Protein AF-A0A952DL58-F1 (afdb_monomer_lite)

Sequence (135 aa):
DSECDVVIDAALPANADTPPAIAALRTRLLAEHLDVSPEDFAARFAEIGSLVDTIEALRGQGDTLHGPGKTMDLLDLEKPGPLDQFIAGNELLDPEDADGFFEPLHKRGLRMRWREGLSRLRGRRRRRRQRKKQR

Foldseek 3Di:
DADDDDDDDCVDPVNVVVPVVVVQVVLVVLCVQLQHDSVVLVVLCVVPVDPVVSLVVSAQVHDPVPHRGGHDDDDDDDDDDPVSCVCVVQVQVPVSDVPCNPPDSVPDDPVVVVVVVVVVVVVVVVVVVVVVVVD

pLDDT: mean 79.52, std 16.31, range [44.62, 98.19]

Radius of gyration: 22.8 Å; chains: 1; bounding box: 52×47×64 Å

Structure (mmCIF, N/CA/C/O backbone):
data_AF-A0A952DL58-F1
#
_entry.id   AF-A0A952DL58-F1
#
loop_
_atom_site.group_PDB
_atom_site.id
_atom_site.type_symbol
_atom_site.label_atom_id
_atom_site.label_alt_id
_atom_site.label_comp_id
_atom_site.label_asym_id
_atom_site.label_entity_id
_atom_site.label_seq_id
_atom_site.pdbx_PDB_ins_code
_atom_site.Cartn_x
_atom_site.Cartn_y
_atom_site.Cartn_z
_atom_site.occupancy
_atom_site.B_iso_or_equiv
_atom_site.auth_seq_id
_atom_site.auth_comp_id
_atom_site.auth_asym_id
_atom_site.auth_atom_id
_atom_site.pdbx_PDB_model_num
ATOM 1 N N . ASP A 1 1 ? 22.899 -13.817 -1.340 1.00 49.09 1 ASP A N 1
ATOM 2 C CA . ASP A 1 1 ? 21.438 -13.728 -1.457 1.00 49.09 1 ASP A CA 1
ATOM 3 C C . ASP A 1 1 ? 21.178 -12.927 -2.719 1.00 49.09 1 ASP A C 1
ATOM 5 O O . ASP A 1 1 ? 21.723 -11.838 -2.808 1.00 49.09 1 ASP A O 1
ATOM 9 N N . SER A 1 2 ? 20.568 -13.514 -3.751 1.00 58.44 2 SER A N 1
ATOM 10 C CA . SER A 1 2 ? 20.315 -12.809 -5.017 1.00 58.44 2 SER A CA 1
ATOM 11 C C . SER A 1 2 ? 18.850 -12.412 -5.029 1.00 58.44 2 SER A C 1
ATOM 13 O O . SER A 1 2 ? 17.991 -13.295 -5.114 1.00 58.44 2 SER A O 1
ATOM 15 N N . GLU A 1 3 ? 18.580 -11.117 -4.921 1.00 70.50 3 GLU A N 1
ATOM 16 C CA . GLU A 1 3 ? 17.230 -10.578 -5.018 1.00 70.50 3 GLU A CA 1
ATOM 17 C C . GLU A 1 3 ? 16.572 -11.055 -6.325 1.00 70.50 3 GLU A C 1
ATOM 19 O O . GLU A 1 3 ? 17.193 -11.103 -7.392 1.00 70.50 3 GLU A O 1
ATOM 24 N N . CYS A 1 4 ? 15.322 -11.506 -6.233 1.00 72.62 4 CYS A N 1
ATOM 25 C CA . CYS A 1 4 ? 14.552 -11.977 -7.375 1.00 72.62 4 CYS A CA 1
ATOM 26 C C . CYS A 1 4 ? 13.198 -11.278 -7.372 1.00 72.62 4 CYS A C 1
ATOM 28 O O . CYS A 1 4 ? 12.323 -11.618 -6.577 1.00 72.62 4 CYS A O 1
ATOM 30 N N . ASP A 1 5 ? 13.013 -10.351 -8.308 1.00 80.69 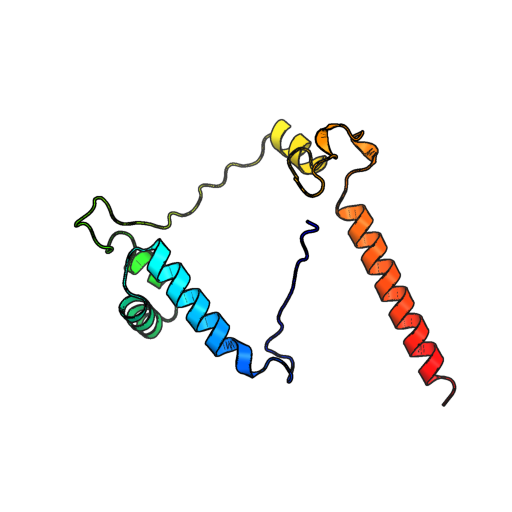5 ASP A N 1
ATOM 31 C CA . ASP A 1 5 ? 11.714 -9.731 -8.545 1.00 80.69 5 ASP A CA 1
ATOM 32 C C . ASP A 1 5 ? 10.705 -10.756 -9.077 1.00 80.69 5 ASP A C 1
ATOM 34 O O . ASP A 1 5 ? 10.966 -11.477 -10.051 1.00 80.69 5 ASP A O 1
ATOM 38 N N . VAL A 1 6 ? 9.515 -10.790 -8.475 1.00 84.50 6 VAL A N 1
ATOM 39 C CA . VAL A 1 6 ? 8.401 -11.651 -8.893 1.00 84.50 6 VAL A CA 1
ATOM 40 C C . VAL A 1 6 ? 7.173 -10.800 -9.194 1.00 84.50 6 VAL A C 1
ATOM 42 O O . VAL A 1 6 ? 6.806 -9.913 -8.430 1.00 84.50 6 VAL A O 1
ATOM 45 N N . VAL A 1 7 ? 6.496 -11.108 -10.303 1.00 89.06 7 VAL A N 1
ATOM 46 C CA . VAL A 1 7 ? 5.211 -10.500 -10.672 1.00 89.06 7 VAL A CA 1
ATOM 47 C C . VAL A 1 7 ? 4.128 -11.570 -10.644 1.00 89.06 7 VAL A C 1
ATOM 49 O O . VAL A 1 7 ? 4.253 -12.604 -11.304 1.00 89.06 7 VAL A O 1
ATOM 52 N N . ILE A 1 8 ? 3.049 -11.300 -9.910 1.00 88.81 8 ILE A N 1
ATOM 53 C CA . ILE A 1 8 ? 1.855 -12.146 -9.854 1.00 88.81 8 ILE A CA 1
ATOM 54 C C . ILE A 1 8 ? 0.756 -11.463 -10.671 1.00 88.81 8 ILE A C 1
ATOM 56 O O . ILE A 1 8 ? 0.251 -10.411 -10.289 1.00 88.81 8 ILE A O 1
ATOM 60 N N . ASP A 1 9 ? 0.398 -12.057 -11.809 1.00 92.44 9 ASP A N 1
ATOM 61 C CA . ASP A 1 9 ? -0.680 -11.564 -12.671 1.00 92.44 9 ASP A CA 1
ATOM 62 C C . ASP A 1 9 ? -1.983 -12.311 -12.364 1.00 92.44 9 ASP A C 1
ATOM 64 O O . ASP A 1 9 ? -2.128 -13.486 -12.716 1.00 92.44 9 ASP A O 1
ATOM 68 N N . ALA A 1 10 ? -2.921 -11.623 -11.710 1.00 92.88 10 ALA A N 1
ATOM 69 C CA . ALA A 1 10 ? -4.228 -12.160 -11.337 1.00 92.88 10 ALA A CA 1
ATOM 70 C C . ALA A 1 10 ? -5.170 -12.384 -12.536 1.00 92.88 10 ALA A C 1
ATOM 72 O O . ALA A 1 10 ? -6.179 -13.072 -12.395 1.00 92.88 10 ALA A O 1
ATOM 73 N N . ALA A 1 11 ? -4.859 -11.844 -13.723 1.00 92.25 11 ALA A N 1
ATOM 74 C CA . ALA A 1 11 ? -5.633 -12.111 -14.935 1.00 92.25 11 ALA A CA 1
ATOM 75 C C . ALA A 1 11 ? -5.354 -13.509 -15.518 1.00 92.25 11 ALA A C 1
ATOM 77 O O . ALA A 1 11 ? -6.086 -13.983 -16.392 1.00 92.25 11 ALA A O 1
ATOM 78 N N . LEU A 1 12 ? -4.296 -14.188 -15.058 1.00 94.62 12 LEU A N 1
ATOM 79 C CA . LEU A 1 12 ? -3.996 -15.556 -15.464 1.00 94.62 12 LEU A CA 1
ATOM 80 C C . LEU A 1 12 ? -4.880 -16.553 -14.696 1.00 94.62 12 LEU A C 1
ATOM 82 O O . LEU A 1 12 ? -4.950 -16.471 -13.472 1.00 94.62 12 LEU A O 1
ATOM 86 N N . PRO A 1 13 ? -5.464 -17.571 -15.363 1.00 94.88 13 PRO A N 1
ATOM 87 C CA . PRO A 1 13 ? -6.345 -18.543 -14.708 1.00 94.88 13 PRO A CA 1
ATOM 88 C C . PRO A 1 13 ? -5.734 -19.256 -13.495 1.00 94.88 13 PRO A C 1
ATOM 90 O O . PRO A 1 13 ? -6.453 -19.600 -12.566 1.00 94.88 13 PRO A O 1
ATOM 93 N N . ALA A 1 14 ? -4.414 -19.465 -13.492 1.00 94.44 14 ALA A N 1
ATOM 94 C CA . ALA A 1 14 ? -3.702 -20.113 -12.389 1.00 94.44 14 ALA A CA 1
ATOM 95 C C . ALA A 1 14 ? -3.592 -19.249 -11.118 1.00 94.44 14 ALA A C 1
ATOM 97 O O . ALA A 1 14 ? -3.242 -19.783 -10.075 1.00 94.44 14 ALA A O 1
ATOM 98 N N . ASN A 1 15 ? -3.876 -17.946 -11.216 1.00 94.69 15 ASN A N 1
ATOM 99 C CA . ASN A 1 15 ? -3.768 -16.966 -10.132 1.00 94.69 15 ASN A CA 1
ATOM 100 C C . ASN A 1 15 ? -5.109 -16.262 -9.856 1.00 94.69 15 ASN A C 1
ATOM 102 O O . ASN A 1 15 ? -5.130 -15.206 -9.220 1.00 94.69 15 ASN A O 1
ATOM 106 N N . ALA A 1 16 ? -6.223 -16.771 -10.387 1.00 93.19 16 ALA A N 1
ATOM 107 C CA . ALA A 1 16 ? -7.515 -16.083 -10.333 1.00 93.19 16 ALA A CA 1
ATOM 108 C C . ALA A 1 16 ? -8.026 -15.863 -8.892 1.00 93.19 16 ALA A C 1
ATOM 110 O O . ALA A 1 16 ? -8.843 -14.980 -8.647 1.00 93.19 16 ALA A O 1
ATOM 111 N N . ASP A 1 17 ? -7.526 -16.645 -7.938 1.00 94.94 17 ASP A N 1
ATOM 112 C CA . ASP A 1 17 ? -7.826 -16.613 -6.506 1.00 94.94 17 ASP A CA 1
ATOM 113 C C . ASP A 1 17 ? -6.872 -15.723 -5.686 1.00 94.94 17 ASP A C 1
ATOM 115 O O . ASP A 1 17 ? -7.045 -15.578 -4.478 1.00 94.94 17 ASP A O 1
ATOM 119 N N . THR A 1 18 ? -5.883 -15.091 -6.321 1.00 96.00 18 THR A N 1
ATOM 120 C CA . THR A 1 18 ? -4.920 -14.204 -5.645 1.00 96.00 18 THR A CA 1
ATOM 121 C C . THR A 1 18 ? -5.468 -12.842 -5.188 1.00 96.00 18 THR A C 1
ATOM 123 O O . THR A 1 18 ? -4.976 -12.349 -4.167 1.00 96.00 18 THR A O 1
ATOM 126 N N . PRO A 1 19 ? -6.474 -12.202 -5.833 1.00 95.19 19 PRO A N 1
ATOM 127 C CA . PRO A 1 19 ? -6.925 -10.869 -5.420 1.00 95.19 19 PRO A CA 1
ATOM 128 C C . PRO A 1 19 ? -7.376 -10.753 -3.951 1.00 95.19 19 PRO A C 1
ATOM 130 O O . PRO A 1 19 ? -6.975 -9.782 -3.307 1.00 95.19 19 PRO A O 1
ATOM 133 N N . PRO A 1 20 ? -8.133 -11.709 -3.368 1.00 95.69 20 PRO A N 1
ATOM 134 C CA . PRO A 1 20 ? -8.457 -11.692 -1.940 1.00 95.69 20 PRO A CA 1
ATOM 135 C C . PRO A 1 20 ? -7.224 -11.679 -1.029 1.00 95.69 20 PRO A C 1
ATOM 137 O O . PRO A 1 20 ? -7.186 -10.922 -0.061 1.00 95.69 20 PRO A O 1
ATOM 140 N N . ALA A 1 21 ? -6.195 -12.466 -1.356 1.00 95.44 21 ALA A N 1
ATOM 141 C CA . ALA A 1 21 ? -4.960 -12.517 -0.575 1.00 95.44 21 ALA A CA 1
ATOM 142 C C . ALA A 1 21 ? -4.177 -11.196 -0.664 1.00 95.44 21 ALA A C 1
ATOM 144 O O . ALA A 1 21 ? -3.711 -10.682 0.354 1.00 95.44 21 ALA A O 1
ATOM 145 N N . ILE A 1 22 ? -4.094 -10.605 -1.862 1.00 94.62 22 ILE A N 1
ATOM 146 C CA . ILE A 1 22 ? -3.469 -9.290 -2.079 1.00 94.62 22 ILE A CA 1
ATOM 147 C C . ILE A 1 22 ? -4.216 -8.206 -1.288 1.00 94.62 22 ILE A C 1
ATOM 149 O O . ILE A 1 22 ? -3.589 -7.377 -0.629 1.00 94.62 22 ILE A O 1
ATOM 153 N N . ALA A 1 23 ? -5.552 -8.225 -1.310 1.00 95.38 23 ALA A N 1
ATOM 154 C CA . ALA A 1 23 ? -6.375 -7.271 -0.575 1.00 95.38 23 ALA A CA 1
ATOM 155 C C . ALA A 1 23 ? -6.195 -7.400 0.945 1.00 95.38 23 ALA A C 1
ATOM 157 O O . ALA A 1 23 ? -6.023 -6.383 1.616 1.00 95.38 23 ALA A O 1
ATOM 158 N N . ALA A 1 24 ? -6.176 -8.626 1.478 1.00 96.81 24 ALA A N 1
ATOM 159 C CA . ALA A 1 24 ? -5.949 -8.883 2.898 1.00 96.81 24 ALA A CA 1
ATOM 160 C C . ALA A 1 24 ? -4.555 -8.418 3.349 1.00 96.81 24 ALA A C 1
ATOM 162 O O . ALA A 1 24 ? -4.425 -7.768 4.388 1.00 96.81 24 ALA A O 1
ATOM 163 N N . LEU A 1 25 ? -3.520 -8.690 2.544 1.00 96.94 25 LEU A N 1
ATOM 164 C CA . LEU A 1 25 ? -2.162 -8.226 2.818 1.00 96.94 25 LEU A CA 1
ATOM 165 C C . LEU A 1 25 ? -2.089 -6.695 2.830 1.00 96.94 25 LEU A C 1
ATOM 167 O O . LEU A 1 25 ? -1.565 -6.124 3.783 1.00 96.94 25 LEU A O 1
ATOM 171 N N . ARG A 1 26 ? -2.654 -6.033 1.811 1.00 96.88 26 ARG A N 1
ATOM 172 C CA . ARG A 1 26 ? -2.725 -4.567 1.736 1.00 96.88 26 ARG A CA 1
ATOM 173 C C . ARG A 1 26 ? -3.409 -3.981 2.972 1.00 96.88 26 ARG A C 1
ATOM 175 O O . ARG A 1 26 ? -2.861 -3.069 3.576 1.00 96.88 26 ARG A O 1
ATOM 182 N N . THR A 1 27 ? -4.582 -4.497 3.343 1.00 98.19 27 THR A N 1
ATOM 183 C CA . THR A 1 27 ? -5.336 -4.021 4.513 1.00 98.19 27 THR A CA 1
ATOM 184 C C . THR A 1 27 ? -4.522 -4.169 5.792 1.00 98.19 27 THR A C 1
ATOM 186 O O . THR A 1 27 ? -4.396 -3.205 6.536 1.00 98.19 27 THR A O 1
ATOM 189 N N . ARG A 1 28 ? -3.916 -5.340 6.027 1.00 98.06 28 ARG A N 1
ATOM 190 C CA . ARG A 1 28 ? -3.111 -5.581 7.231 1.00 98.06 28 ARG A CA 1
ATOM 191 C C . ARG A 1 28 ? -1.909 -4.640 7.313 1.00 98.06 28 ARG A C 1
ATOM 193 O O . ARG A 1 28 ? -1.672 -4.060 8.364 1.00 98.06 28 ARG A O 1
ATOM 200 N N . LEU A 1 29 ? -1.172 -4.483 6.211 1.00 96.94 29 LEU A N 1
ATOM 201 C CA . LEU A 1 29 ? 0.013 -3.627 6.176 1.00 96.94 29 LEU A CA 1
ATOM 202 C C . LEU A 1 29 ? -0.348 -2.154 6.371 1.00 96.94 29 LEU A C 1
ATOM 204 O O . LEU A 1 29 ? 0.304 -1.478 7.157 1.00 96.94 29 LEU A O 1
ATOM 208 N N . LEU A 1 30 ? -1.381 -1.648 5.695 1.00 96.19 30 LEU A N 1
ATOM 209 C CA . LEU A 1 30 ? -1.771 -0.243 5.840 1.00 96.19 30 LEU A CA 1
ATOM 210 C C . LEU A 1 30 ? -2.345 0.056 7.223 1.00 96.19 30 LEU A C 1
ATOM 212 O O . LEU A 1 30 ? -1.994 1.078 7.801 1.00 96.19 30 LEU A O 1
ATOM 216 N N . ALA A 1 31 ? -3.156 -0.847 7.778 1.00 95.12 31 ALA A N 1
ATOM 217 C CA . ALA A 1 31 ? -3.653 -0.720 9.143 1.00 95.12 31 ALA A CA 1
ATOM 218 C C . ALA A 1 31 ? -2.495 -0.643 10.155 1.00 95.12 31 ALA A C 1
ATOM 220 O O . ALA A 1 31 ? -2.467 0.251 10.993 1.00 95.12 31 ALA A O 1
ATOM 221 N N . GLU A 1 32 ? -1.475 -1.494 9.999 1.00 94.19 32 GLU A N 1
ATOM 222 C CA . GLU A 1 32 ? -0.270 -1.477 10.838 1.00 94.19 32 GLU A CA 1
ATOM 223 C C . GLU A 1 32 ? 0.529 -0.163 10.739 1.00 94.19 32 GLU A C 1
ATOM 225 O O . GLU A 1 32 ? 1.093 0.283 11.741 1.00 94.19 32 GLU A O 1
ATOM 230 N N . HIS A 1 33 ? 0.596 0.456 9.552 1.00 93.44 33 HIS A N 1
ATOM 231 C CA . HIS A 1 33 ? 1.321 1.717 9.320 1.00 93.44 33 HIS A CA 1
ATOM 232 C C . HIS A 1 33 ? 0.524 2.966 9.714 1.00 93.44 33 HIS A C 1
ATOM 234 O O . HIS A 1 33 ? 1.119 4.017 9.937 1.00 93.44 33 HIS A O 1
ATOM 240 N N . LEU A 1 34 ? -0.799 2.854 9.803 1.00 93.25 34 LEU A N 1
ATOM 241 C CA . LEU A 1 34 ? -1.697 3.904 10.291 1.00 93.25 34 LEU A CA 1
ATOM 242 C C . LEU A 1 34 ? -2.058 3.729 11.768 1.00 93.25 34 LEU A C 1
ATOM 244 O O . LEU A 1 34 ? -2.748 4.573 12.331 1.00 93.25 34 LEU A O 1
ATOM 248 N N . ASP A 1 35 ? -1.583 2.642 12.380 1.00 93.88 35 ASP A N 1
ATOM 249 C CA . ASP A 1 35 ? -1.813 2.301 13.781 1.00 93.88 35 ASP A CA 1
ATOM 250 C C . ASP A 1 35 ? -3.306 2.152 14.136 1.00 93.88 35 ASP A C 1
ATOM 252 O O . ASP A 1 35 ? -3.764 2.545 15.206 1.00 93.88 35 ASP A O 1
ATOM 256 N N . VAL A 1 36 ? -4.071 1.567 13.208 1.00 94.00 36 VAL A N 1
ATOM 257 C CA . VAL A 1 36 ? -5.506 1.254 13.340 1.00 94.00 36 VAL A CA 1
ATOM 258 C C . VAL A 1 36 ? -5.747 -0.250 13.194 1.00 94.00 36 VAL A C 1
ATOM 260 O O . VAL A 1 36 ? -4.872 -0.993 12.744 1.00 94.00 36 VAL A O 1
ATOM 263 N N . SER A 1 37 ? -6.947 -0.726 13.538 1.00 95.06 37 SER A N 1
ATOM 264 C CA . SER A 1 37 ? -7.291 -2.133 13.315 1.00 95.06 37 SER A CA 1
ATOM 265 C C . SER A 1 37 ? -7.505 -2.439 11.818 1.00 95.06 37 SER A C 1
ATOM 267 O O . SER A 1 37 ? -7.974 -1.578 11.059 1.00 95.06 37 SER A O 1
ATOM 269 N N . PRO A 1 38 ? -7.187 -3.662 11.348 1.00 97.06 38 PRO A N 1
ATOM 270 C CA . PRO A 1 38 ? -7.524 -4.101 9.993 1.00 97.06 38 PRO A CA 1
ATOM 271 C C . PRO A 1 38 ? -9.021 -3.995 9.678 1.00 97.06 38 PRO A C 1
ATOM 273 O O . PRO A 1 38 ? -9.386 -3.716 8.535 1.00 97.06 38 PRO A O 1
ATOM 276 N N . GLU A 1 39 ? -9.878 -4.212 10.676 1.00 97.38 39 GLU A N 1
ATOM 277 C CA . GLU A 1 39 ? -11.332 -4.116 10.572 1.00 97.38 39 GLU A CA 1
ATOM 278 C C . GLU A 1 39 ? -11.780 -2.673 10.312 1.00 97.38 39 GLU A C 1
ATOM 280 O O . GLU A 1 39 ? -12.553 -2.437 9.381 1.00 97.38 39 GLU A O 1
ATOM 285 N N . ASP A 1 40 ? -11.241 -1.707 11.062 1.00 96.06 40 ASP A N 1
ATOM 286 C CA . ASP A 1 40 ? -11.540 -0.282 10.879 1.00 96.06 40 ASP A CA 1
ATOM 287 C C . ASP A 1 40 ? -11.056 0.206 9.513 1.00 96.06 40 ASP A C 1
ATOM 289 O O . ASP A 1 40 ? -11.792 0.884 8.789 1.00 96.06 40 ASP A O 1
ATOM 293 N N . PHE A 1 41 ? -9.843 -0.194 9.110 1.00 97.06 41 PHE A N 1
ATOM 294 C CA . PHE A 1 41 ? -9.326 0.127 7.783 1.00 97.06 41 PHE A CA 1
ATOM 295 C C . PHE A 1 41 ? -10.223 -0.450 6.683 1.00 97.06 41 PHE A C 1
ATOM 297 O O . PHE A 1 41 ? -10.566 0.249 5.729 1.00 97.06 41 PHE A O 1
ATOM 304 N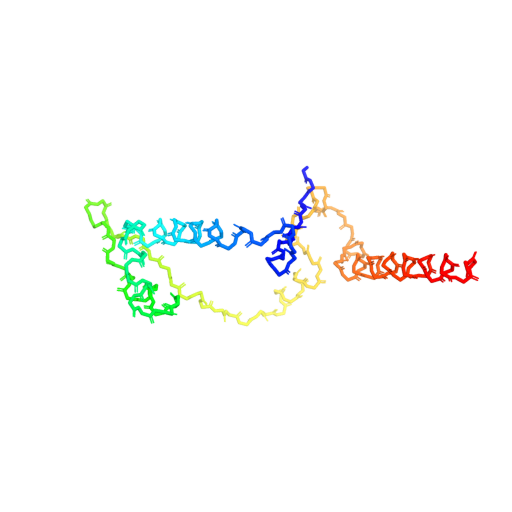 N . ALA A 1 42 ? -10.618 -1.721 6.799 1.00 97.69 42 ALA A N 1
ATOM 305 C CA . ALA A 1 42 ? -11.467 -2.378 5.811 1.00 97.69 42 ALA A CA 1
ATOM 306 C C . A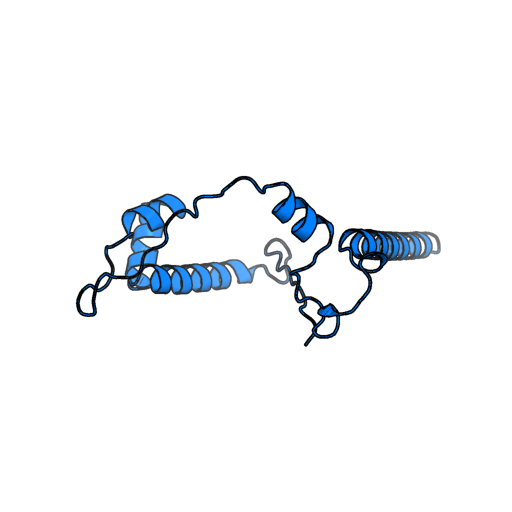LA A 1 42 ? -12.845 -1.713 5.703 1.00 97.69 42 ALA A C 1
ATOM 308 O O . ALA A 1 42 ? -13.325 -1.508 4.587 1.00 97.69 42 ALA A O 1
ATOM 309 N N . ALA A 1 43 ? -13.453 -1.347 6.835 1.00 97.62 43 ALA A N 1
ATOM 310 C CA . ALA A 1 43 ? -14.730 -0.644 6.871 1.00 97.62 43 ALA A CA 1
ATOM 311 C C . ALA A 1 43 ? -14.632 0.719 6.171 1.00 97.62 43 ALA A C 1
ATOM 313 O O . ALA A 1 43 ? -15.397 0.992 5.246 1.00 97.62 43 ALA A O 1
ATOM 314 N N . ARG A 1 44 ? -13.630 1.536 6.523 1.00 97.69 44 ARG A N 1
ATOM 315 C CA . ARG A 1 44 ? -13.414 2.841 5.879 1.00 97.69 44 ARG A CA 1
ATOM 316 C C . ARG A 1 44 ? -13.106 2.728 4.397 1.00 97.69 44 ARG A C 1
ATOM 318 O O . ARG A 1 44 ? -13.656 3.480 3.597 1.00 97.69 44 ARG A O 1
ATOM 325 N N . PHE A 1 45 ? -12.275 1.766 4.011 1.00 97.94 45 PHE A N 1
ATOM 326 C CA . PHE A 1 45 ? -11.944 1.557 2.607 1.00 97.94 45 PHE A CA 1
ATOM 327 C C . PHE A 1 45 ? -13.164 1.126 1.785 1.00 97.94 45 PHE A C 1
ATOM 329 O O . PHE A 1 45 ? -13.315 1.563 0.644 1.00 97.94 45 PHE A O 1
ATOM 336 N N . ALA A 1 46 ? -14.050 0.303 2.353 1.00 97.44 46 ALA A N 1
ATOM 337 C CA . ALA A 1 46 ? -15.292 -0.103 1.701 1.00 97.44 46 ALA A CA 1
ATOM 338 C C . ALA A 1 46 ? -16.281 1.064 1.527 1.00 97.44 46 ALA A C 1
ATOM 340 O O . ALA A 1 46 ? -16.982 1.111 0.518 1.00 97.44 46 ALA A O 1
ATOM 341 N N . GLU A 1 47 ? -16.321 2.007 2.474 1.00 97.88 47 GLU A N 1
ATOM 342 C CA . GLU A 1 47 ? -17.143 3.223 2.392 1.00 97.88 47 GLU A CA 1
ATOM 343 C C . GLU A 1 47 ? -16.616 4.216 1.345 1.00 97.88 47 GLU A C 1
ATOM 345 O O . GLU A 1 47 ? -17.388 4.763 0.559 1.00 97.88 47 GLU A O 1
ATOM 350 N N . ILE A 1 48 ? -15.303 4.456 1.339 1.00 97.69 48 ILE A N 1
ATOM 351 C CA . ILE A 1 48 ? -14.667 5.511 0.540 1.00 97.69 48 ILE A CA 1
ATOM 352 C C . ILE A 1 48 ? -14.366 5.035 -0.890 1.00 97.69 48 ILE A C 1
ATOM 354 O O . ILE A 1 48 ? -14.478 5.803 -1.844 1.00 97.69 48 ILE A O 1
ATOM 358 N N . GLY A 1 49 ? -13.947 3.777 -1.062 1.00 95.94 49 GLY A N 1
ATOM 359 C CA . GLY A 1 49 ? -13.595 3.194 -2.363 1.00 95.94 49 GLY A CA 1
ATOM 360 C C . GLY A 1 49 ? -12.275 3.692 -2.975 1.00 95.94 49 GLY A C 1
ATOM 361 O O . GLY A 1 49 ? -11.888 3.237 -4.051 1.00 95.94 49 GLY A O 1
ATOM 362 N N . SER A 1 50 ? -11.559 4.589 -2.293 1.00 97.19 50 SER A N 1
ATOM 363 C CA . SER A 1 50 ? -10.282 5.177 -2.715 1.00 97.19 50 SER A CA 1
ATOM 364 C C . SER A 1 50 ? -9.220 4.956 -1.644 1.00 97.19 50 SER A C 1
ATOM 366 O O . SER A 1 50 ? -9.440 5.221 -0.462 1.00 97.19 50 SER A O 1
ATOM 368 N N . LEU A 1 51 ? -8.060 4.431 -2.053 1.00 95.56 51 LEU A N 1
ATOM 369 C CA . LEU A 1 51 ? -7.008 4.034 -1.116 1.00 95.56 51 LEU A CA 1
ATOM 370 C C . LEU A 1 51 ? -6.341 5.251 -0.482 1.00 95.56 51 LEU A C 1
ATOM 372 O O . LEU A 1 51 ? -6.133 5.271 0.725 1.00 95.56 51 LEU A O 1
ATOM 376 N N . VAL A 1 52 ? -6.039 6.257 -1.305 1.00 95.12 52 VAL A N 1
ATOM 377 C CA . VAL A 1 52 ? -5.421 7.509 -0.858 1.00 95.12 52 VAL A CA 1
ATOM 378 C C . VAL A 1 52 ? -6.360 8.224 0.105 1.00 95.12 52 VAL A C 1
ATOM 380 O O . VAL A 1 52 ? -5.959 8.514 1.223 1.00 95.12 52 VAL A O 1
ATOM 383 N N . ASP A 1 53 ? -7.628 8.397 -0.268 1.00 96.62 53 ASP A N 1
ATOM 384 C CA . ASP A 1 53 ? -8.595 9.095 0.587 1.00 96.62 53 ASP A CA 1
ATOM 385 C C . ASP A 1 53 ? -8.845 8.347 1.906 1.00 96.62 53 ASP A C 1
ATOM 387 O O . ASP A 1 53 ? -9.064 8.969 2.939 1.00 96.62 53 ASP A O 1
ATOM 391 N N . THR A 1 54 ? -8.757 7.012 1.901 1.00 96.69 54 THR A N 1
ATOM 392 C CA . THR A 1 54 ? -8.836 6.210 3.133 1.00 96.69 54 THR A CA 1
ATOM 393 C C . THR A 1 54 ? -7.618 6.413 4.029 1.00 96.69 54 THR A C 1
ATOM 395 O O . THR A 1 54 ? -7.776 6.557 5.240 1.00 96.69 54 THR A O 1
ATOM 398 N N . ILE A 1 55 ? -6.412 6.440 3.450 1.00 95.06 55 ILE A N 1
ATOM 399 C CA . ILE A 1 55 ? -5.174 6.736 4.183 1.00 95.06 55 ILE A CA 1
ATOM 400 C C . ILE A 1 55 ? -5.269 8.129 4.811 1.00 95.06 55 ILE A C 1
ATOM 402 O O . ILE A 1 55 ? -5.011 8.265 6.002 1.00 95.06 55 ILE A O 1
ATOM 406 N N . GLU A 1 56 ? -5.702 9.137 4.050 1.00 94.31 56 GLU A N 1
ATOM 407 C CA . GLU A 1 56 ? -5.889 10.499 4.561 1.00 94.31 56 GLU A CA 1
ATOM 408 C C . GLU A 1 56 ? -6.952 10.570 5.663 1.00 94.31 56 GLU A C 1
ATOM 410 O O . GLU A 1 56 ? -6.749 11.237 6.674 1.00 94.31 56 GLU A O 1
ATOM 415 N N . ALA A 1 57 ? -8.070 9.857 5.508 1.00 94.19 57 ALA A N 1
ATOM 416 C CA . ALA A 1 57 ? -9.144 9.848 6.497 1.00 94.19 57 ALA A CA 1
ATOM 417 C C . ALA A 1 57 ? -8.737 9.196 7.828 1.00 94.19 57 ALA A C 1
ATOM 419 O O . ALA A 1 57 ? -9.253 9.586 8.872 1.00 94.19 57 ALA A O 1
ATOM 420 N N . LEU A 1 58 ? -7.840 8.207 7.794 1.00 93.12 58 LEU A N 1
ATOM 421 C CA . LEU A 1 58 ? -7.359 7.475 8.973 1.00 93.12 58 LEU A CA 1
ATOM 422 C C . LEU A 1 58 ? -6.043 8.028 9.537 1.00 93.12 58 LEU A C 1
ATOM 424 O O . LEU A 1 58 ? -5.617 7.631 10.622 1.00 93.12 58 LEU A O 1
ATOM 428 N N . ARG A 1 59 ? -5.399 8.951 8.821 1.00 90.62 59 ARG A N 1
ATOM 429 C CA . ARG A 1 59 ? -4.142 9.584 9.213 1.00 90.62 59 ARG A CA 1
ATOM 430 C C . ARG A 1 59 ? -4.252 10.195 10.613 1.00 90.62 59 ARG A C 1
ATOM 432 O O . ARG A 1 59 ? -5.113 11.033 10.869 1.00 90.62 59 ARG A O 1
ATOM 439 N N . GLY A 1 60 ? -3.356 9.793 11.515 1.00 85.25 60 GLY A N 1
ATOM 440 C CA . GLY A 1 60 ? -3.295 10.325 12.881 1.00 85.25 60 GLY A CA 1
ATOM 441 C C . GLY A 1 60 ? -4.460 9.916 13.792 1.00 85.25 60 GLY A C 1
ATOM 442 O O . GLY A 1 60 ? -4.582 10.474 14.880 1.00 85.25 60 GLY A O 1
ATOM 443 N N . GLN A 1 61 ? -5.304 8.963 13.375 1.00 83.50 61 GLN A N 1
ATOM 444 C CA . GLN A 1 61 ? -6.398 8.416 14.194 1.00 83.50 61 GLN A CA 1
ATOM 445 C C . GLN A 1 61 ? -6.008 7.153 14.980 1.00 83.50 61 GLN A C 1
ATOM 447 O O . GLN A 1 61 ? -6.865 6.561 15.634 1.00 83.50 61 GLN A O 1
ATOM 452 N N . GLY A 1 62 ? -4.745 6.728 14.893 1.00 78.50 62 GLY A N 1
ATOM 453 C CA . GLY A 1 62 ? -4.240 5.534 15.567 1.00 78.50 62 GLY A CA 1
ATOM 454 C C . GLY A 1 62 ? -4.160 5.642 17.093 1.00 78.50 62 GLY A C 1
ATOM 455 O O . GLY A 1 62 ? -4.467 6.685 17.680 1.00 78.50 62 GLY A O 1
ATOM 456 N N . ASP A 1 63 ? -3.755 4.551 17.744 1.00 76.38 63 ASP A N 1
ATOM 457 C CA . ASP A 1 63 ? -3.696 4.457 19.205 1.00 76.38 63 ASP A CA 1
ATOM 458 C C . ASP A 1 63 ? -2.697 5.462 19.805 1.00 76.38 63 ASP A C 1
ATOM 460 O O . ASP A 1 63 ? -1.478 5.308 19.746 1.00 76.38 63 ASP A O 1
ATOM 464 N N . THR A 1 64 ? -3.230 6.501 20.450 1.00 75.06 64 THR A N 1
ATOM 465 C CA . THR A 1 64 ? -2.409 7.545 21.076 1.00 75.06 64 THR A CA 1
ATOM 466 C C . THR A 1 64 ? -1.941 7.198 22.491 1.00 75.06 64 THR A C 1
ATOM 468 O O . THR A 1 64 ? -1.195 7.967 23.104 1.00 75.06 64 THR A O 1
ATOM 471 N N . LEU A 1 65 ? -2.338 6.036 23.029 1.00 74.50 65 LEU A N 1
ATOM 472 C CA . LEU A 1 65 ? -2.007 5.613 24.393 1.00 74.50 65 LEU A CA 1
ATOM 473 C C . LEU A 1 65 ? -0.492 5.460 24.611 1.00 74.50 65 LEU A C 1
ATOM 475 O O . LEU A 1 65 ? -0.010 5.631 25.732 1.00 74.50 65 LEU A O 1
ATOM 479 N N . HIS A 1 66 ? 0.263 5.189 23.543 1.00 71.44 66 HIS A N 1
ATOM 480 C CA . HIS A 1 66 ? 1.711 4.962 23.578 1.00 71.44 66 HIS A CA 1
ATOM 481 C C . HIS A 1 66 ? 2.540 6.101 22.950 1.00 71.44 66 HIS A C 1
ATOM 483 O O . HIS A 1 66 ? 3.751 5.957 22.781 1.00 71.44 66 HIS A O 1
ATOM 489 N N . GLY A 1 67 ? 1.919 7.243 22.633 1.00 71.00 67 GLY A N 1
ATOM 490 C CA . GLY A 1 67 ? 2.556 8.378 21.955 1.00 71.00 67 GLY A CA 1
ATOM 491 C C . GLY A 1 67 ? 1.756 8.841 20.734 1.00 71.00 67 GLY A C 1
ATOM 492 O O . GLY A 1 67 ? 0.627 8.403 20.548 1.00 71.00 67 GLY A O 1
ATOM 493 N N . PRO A 1 68 ? 2.285 9.745 19.893 1.00 70.31 68 PRO A N 1
ATOM 494 C CA . PRO A 1 68 ? 1.636 10.055 18.622 1.00 70.31 68 PRO A CA 1
ATOM 495 C C . PRO A 1 68 ? 1.591 8.783 17.756 1.00 70.31 68 PRO A C 1
ATOM 497 O O . PRO A 1 68 ? 2.635 8.180 17.506 1.00 70.31 68 PRO A O 1
ATOM 500 N N . GLY A 1 69 ? 0.389 8.370 17.339 1.00 72.00 69 GLY A N 1
ATOM 501 C CA . GLY A 1 69 ? 0.184 7.186 16.497 1.00 72.00 69 GLY A CA 1
ATOM 502 C C . GLY A 1 69 ? 0.946 7.271 15.168 1.00 72.00 69 GLY A C 1
ATOM 503 O O . GLY A 1 69 ? 1.360 8.352 14.734 1.00 72.00 69 GLY A O 1
ATOM 504 N N . LYS A 1 70 ? 1.152 6.126 14.507 1.00 85.25 70 LYS A N 1
ATOM 505 C CA . LYS A 1 70 ? 1.867 6.085 13.219 1.00 85.25 70 LYS A CA 1
ATOM 506 C C . LYS A 1 70 ? 1.067 6.798 12.123 1.00 85.25 70 LYS A C 1
ATOM 508 O O . LYS A 1 70 ? -0.161 6.808 12.116 1.00 85.25 70 LYS A O 1
ATOM 513 N N . THR A 1 71 ? 1.781 7.400 11.178 1.00 86.94 71 THR A N 1
ATOM 514 C CA . THR A 1 71 ? 1.202 8.147 10.058 1.00 86.94 71 THR A CA 1
ATOM 515 C C . THR A 1 71 ? 2.006 7.899 8.782 1.00 86.94 71 THR A C 1
ATOM 517 O O . THR A 1 71 ? 3.167 7.493 8.840 1.00 86.94 71 THR A O 1
ATOM 520 N N . MET A 1 72 ? 1.395 8.135 7.621 1.00 87.81 72 MET A N 1
ATOM 521 C CA . MET A 1 72 ? 2.000 7.902 6.305 1.00 87.81 72 MET A CA 1
ATOM 522 C C . MET A 1 72 ? 2.019 9.181 5.471 1.00 87.81 72 MET A C 1
ATOM 524 O O . MET A 1 72 ? 1.120 9.398 4.665 1.00 87.81 72 MET A O 1
ATOM 528 N N . ASP A 1 73 ? 2.974 10.085 5.663 1.00 86.25 73 ASP A N 1
ATOM 529 C CA . ASP A 1 73 ? 3.039 11.334 4.886 1.00 86.25 73 ASP A CA 1
ATOM 530 C C . ASP A 1 73 ? 3.515 11.126 3.446 1.00 86.25 73 ASP A C 1
ATOM 532 O O . ASP A 1 73 ? 4.258 10.192 3.131 1.00 86.25 73 ASP A O 1
ATOM 536 N N . LEU A 1 74 ? 3.059 12.011 2.556 1.00 87.06 74 LEU A N 1
ATOM 537 C CA . LEU A 1 74 ? 3.618 12.083 1.214 1.00 87.06 74 LEU A CA 1
ATOM 538 C C . LEU A 1 74 ? 5.090 12.468 1.333 1.00 87.06 74 LEU A C 1
ATOM 540 O O . LEU A 1 74 ? 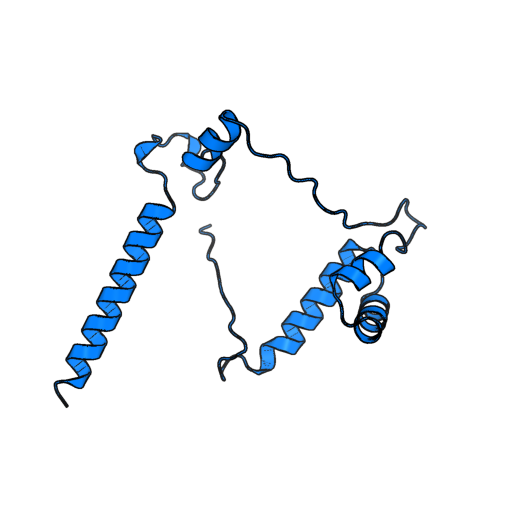5.430 13.491 1.926 1.00 87.06 74 LEU A O 1
ATOM 544 N N . LEU A 1 75 ? 5.954 11.637 0.755 1.00 86.19 75 LEU A N 1
ATOM 545 C CA . LEU A 1 75 ? 7.370 11.942 0.659 1.00 86.19 75 LEU A CA 1
ATOM 546 C C . LEU A 1 75 ? 7.546 13.168 -0.241 1.00 86.19 75 LEU A C 1
ATOM 548 O O . LEU A 1 75 ? 7.197 13.118 -1.423 1.00 86.19 75 LEU A O 1
ATOM 552 N N . ASP A 1 76 ? 8.090 14.248 0.316 1.00 87.19 76 ASP A N 1
ATOM 553 C CA . ASP A 1 76 ? 8.469 15.413 -0.474 1.00 87.19 76 ASP A CA 1
ATOM 554 C C . ASP A 1 76 ? 9.688 15.052 -1.331 1.00 87.19 76 ASP A C 1
ATOM 556 O O . ASP A 1 76 ? 10.762 14.723 -0.823 1.00 87.19 76 ASP A O 1
ATOM 560 N N . LEU A 1 77 ? 9.485 15.012 -2.646 1.00 86.12 77 LEU A N 1
ATOM 561 C CA . LEU A 1 77 ? 10.506 14.591 -3.594 1.00 86.12 77 LEU A CA 1
ATOM 562 C C . LEU A 1 77 ? 11.294 15.808 -4.071 1.00 86.12 77 LEU A C 1
ATOM 564 O O . LEU A 1 77 ? 10.826 16.588 -4.904 1.00 86.12 77 LEU A O 1
ATOM 568 N N . GLU A 1 78 ? 12.538 15.917 -3.619 1.00 87.88 78 GLU A N 1
ATOM 569 C CA . GLU A 1 78 ? 13.483 16.880 -4.174 1.00 87.88 78 GLU A CA 1
ATOM 570 C C . GLU A 1 78 ? 13.977 16.429 -5.557 1.00 87.88 78 GLU A C 1
ATOM 572 O O . GLU A 1 78 ? 14.197 15.244 -5.827 1.00 87.88 78 GLU A O 1
ATOM 577 N N . LYS A 1 79 ? 14.164 17.388 -6.475 1.00 87.94 79 LYS A N 1
ATOM 578 C CA . LYS A 1 79 ? 14.758 17.075 -7.779 1.00 87.94 79 LYS A CA 1
ATOM 579 C C . LYS A 1 79 ? 16.236 16.720 -7.590 1.00 87.94 79 LYS A C 1
ATOM 581 O O . LYS A 1 79 ? 16.960 17.537 -7.025 1.00 87.94 79 LYS A O 1
ATOM 586 N N . PRO A 1 80 ? 16.706 15.590 -8.146 1.00 87.12 80 PRO A N 1
ATOM 587 C CA . PRO A 1 80 ? 18.086 15.161 -7.974 1.00 87.12 80 PRO A CA 1
ATOM 588 C C . PRO A 1 80 ? 19.057 16.180 -8.577 1.00 87.12 80 PRO A C 1
ATOM 590 O O . PRO A 1 80 ? 18.939 16.561 -9.752 1.00 87.12 80 PRO A O 1
ATOM 593 N N . GLY A 1 81 ? 20.032 16.600 -7.773 1.00 91.44 81 GLY A N 1
ATOM 594 C CA . GLY A 1 81 ? 21.114 17.478 -8.192 1.00 91.44 81 GLY A CA 1
ATOM 595 C C . GLY A 1 81 ? 22.139 16.760 -9.080 1.00 91.44 81 GLY A C 1
ATOM 596 O O . GLY A 1 81 ? 22.023 15.562 -9.346 1.00 91.44 81 GLY A O 1
ATOM 597 N N . PRO A 1 82 ? 23.188 17.464 -9.544 1.00 91.75 82 PRO A N 1
ATOM 598 C CA . PRO A 1 82 ? 24.227 16.860 -10.380 1.00 91.75 82 PRO A CA 1
ATOM 599 C C . PRO A 1 82 ? 24.910 15.646 -9.732 1.00 91.75 82 PRO A C 1
ATOM 601 O O . PRO A 1 82 ? 25.236 14.684 -10.426 1.00 91.75 82 PRO A O 1
ATOM 604 N N . LEU A 1 83 ? 25.099 15.672 -8.405 1.00 90.06 83 LEU A N 1
ATOM 605 C CA . LEU A 1 83 ? 25.675 14.554 -7.656 1.00 90.06 83 LEU A CA 1
ATOM 606 C C . LEU A 1 83 ? 24.722 13.354 -7.612 1.00 90.06 83 LEU A C 1
ATOM 608 O O . LEU A 1 83 ? 25.143 12.246 -7.926 1.00 90.06 83 LEU A O 1
ATOM 612 N N . ASP A 1 84 ? 23.444 13.569 -7.306 1.00 88.38 84 ASP A N 1
ATOM 613 C CA . ASP A 1 84 ? 22.443 12.495 -7.249 1.00 88.38 84 ASP A CA 1
ATOM 614 C C . ASP A 1 84 ? 22.265 11.832 -8.616 1.00 88.38 84 ASP A C 1
ATOM 616 O O . ASP A 1 84 ? 22.179 10.612 -8.721 1.00 88.38 84 ASP A O 1
ATOM 620 N N . GLN A 1 85 ? 22.287 12.626 -9.691 1.00 87.44 85 GLN A N 1
ATOM 621 C CA . GLN A 1 85 ? 22.248 12.118 -11.063 1.00 87.44 85 GLN A CA 1
ATOM 622 C C . GLN A 1 85 ? 23.492 11.295 -11.408 1.00 87.44 85 GLN A C 1
ATOM 624 O O . GLN A 1 85 ? 23.383 10.293 -12.113 1.00 87.44 85 GLN A O 1
ATOM 629 N N . PHE A 1 86 ? 24.667 11.689 -10.914 1.00 85.31 86 PHE A N 1
ATOM 630 C CA . PHE A 1 86 ? 25.893 10.913 -11.079 1.00 85.31 86 PHE A CA 1
ATOM 631 C C . PHE A 1 86 ? 25.847 9.604 -10.281 1.00 85.31 86 PHE A C 1
ATOM 633 O O . PHE A 1 86 ? 26.216 8.556 -10.808 1.00 85.31 86 PHE A O 1
ATOM 640 N N . ILE A 1 87 ? 25.368 9.646 -9.036 1.00 83.19 87 ILE A N 1
ATOM 641 C CA . ILE A 1 87 ? 25.186 8.466 -8.182 1.00 83.19 87 ILE A CA 1
ATOM 642 C C . ILE A 1 87 ? 24.210 7.488 -8.841 1.00 83.19 87 ILE A C 1
ATOM 644 O O . ILE A 1 87 ? 24.543 6.316 -9.012 1.00 83.19 87 ILE A O 1
ATOM 648 N N . ALA A 1 88 ? 23.045 7.978 -9.268 1.00 82.44 88 ALA A N 1
ATOM 649 C CA . ALA A 1 88 ? 22.010 7.178 -9.911 1.00 82.44 88 ALA A CA 1
ATOM 650 C C . ALA A 1 88 ? 22.456 6.650 -11.282 1.00 82.44 88 ALA A C 1
ATOM 652 O O . ALA A 1 88 ? 22.239 5.486 -11.602 1.00 82.44 88 ALA A O 1
ATOM 653 N N . GLY A 1 89 ? 23.117 7.483 -12.091 1.00 78.56 89 GLY A N 1
ATOM 654 C CA . GLY A 1 89 ? 23.614 7.098 -13.412 1.00 78.56 89 GLY A CA 1
ATOM 655 C C . GLY A 1 89 ? 24.690 6.011 -13.374 1.00 78.56 89 GLY A C 1
ATOM 656 O O . GLY A 1 89 ? 24.851 5.300 -14.365 1.00 78.56 89 GLY A O 1
ATOM 657 N N . ASN A 1 90 ? 25.390 5.876 -12.244 1.00 80.12 90 ASN A N 1
ATOM 658 C CA . ASN A 1 90 ? 26.447 4.890 -12.033 1.00 80.12 90 ASN A CA 1
ATOM 659 C C . ASN A 1 90 ? 26.079 3.786 -11.029 1.00 80.12 90 ASN A C 1
ATOM 661 O O . ASN A 1 90 ? 26.956 2.996 -10.680 1.00 80.12 90 ASN A O 1
ATOM 665 N N . GLU A 1 91 ? 24.827 3.739 -10.555 1.00 75.31 91 GLU A N 1
ATOM 666 C CA . GLU A 1 91 ? 24.333 2.718 -9.613 1.00 75.31 91 GLU A CA 1
ATOM 667 C C . GLU A 1 91 ? 25.235 2.587 -8.362 1.00 75.31 91 GLU A C 1
ATOM 669 O O . GLU A 1 91 ? 25.473 1.501 -7.844 1.00 75.31 91 GLU A O 1
ATOM 674 N N . LEU A 1 92 ? 25.799 3.707 -7.881 1.00 74.06 92 LEU A N 1
ATOM 675 C CA . LEU A 1 92 ? 26.859 3.687 -6.860 1.00 74.06 92 LEU A CA 1
ATOM 676 C C . LEU A 1 92 ? 26.368 3.199 -5.486 1.00 74.06 92 LEU A C 1
ATOM 678 O O . LEU A 1 92 ? 27.154 2.648 -4.718 1.00 74.06 92 LEU A O 1
ATOM 682 N N . LEU A 1 93 ? 25.087 3.420 -5.184 1.00 74.31 93 LEU A N 1
ATOM 683 C CA . LEU A 1 93 ? 24.441 3.021 -3.930 1.00 74.31 93 LEU A CA 1
ATOM 684 C C . LEU A 1 93 ? 23.533 1.797 -4.093 1.00 74.31 93 LEU A C 1
ATOM 686 O O . LEU A 1 93 ? 22.811 1.469 -3.158 1.00 74.31 93 LEU A O 1
ATOM 690 N N . ASP A 1 94 ? 23.541 1.154 -5.262 1.00 71.56 94 ASP A N 1
ATOM 691 C CA . ASP A 1 94 ? 22.719 -0.025 -5.516 1.00 71.56 94 ASP A CA 1
ATOM 692 C C . ASP A 1 94 ? 23.408 -1.276 -4.927 1.00 71.56 94 ASP A C 1
ATOM 694 O O . ASP A 1 94 ? 24.517 -1.621 -5.361 1.00 71.56 94 ASP A O 1
ATOM 698 N N . PRO A 1 95 ? 22.820 -1.934 -3.906 1.00 61.28 95 PRO A N 1
ATOM 699 C CA . PRO A 1 95 ? 23.437 -3.052 -3.200 1.00 61.28 95 PRO A CA 1
ATOM 700 C C . PRO A 1 95 ? 23.253 -4.404 -3.910 1.00 61.28 95 PRO A C 1
ATOM 702 O O . PRO A 1 95 ? 23.416 -5.439 -3.266 1.00 61.28 95 PRO A O 1
ATOM 705 N N . GLU A 1 96 ? 22.950 -4.418 -5.213 1.00 60.22 96 GLU A N 1
ATOM 706 C CA . GLU A 1 96 ? 22.776 -5.640 -6.021 1.00 60.22 96 GLU A CA 1
ATOM 707 C C . GLU A 1 96 ? 23.941 -6.654 -5.910 1.00 60.22 96 GLU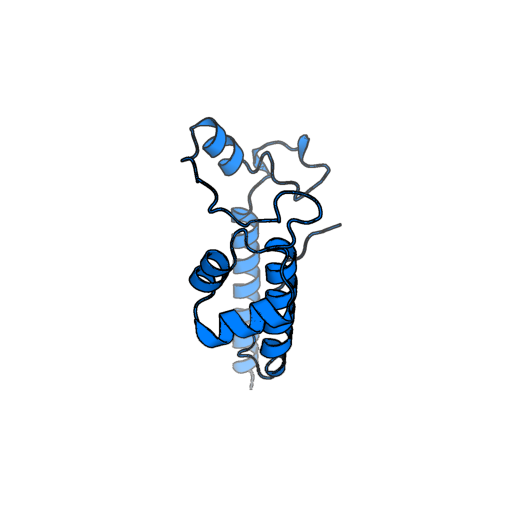 A C 1
ATOM 709 O O . GLU A 1 96 ? 23.718 -7.842 -6.127 1.00 60.22 96 GLU A O 1
ATOM 714 N N . ASP A 1 97 ? 25.153 -6.233 -5.511 1.00 53.88 97 ASP A N 1
ATOM 715 C CA . ASP A 1 97 ? 26.247 -7.133 -5.109 1.00 53.88 97 ASP A CA 1
ATOM 716 C C . ASP A 1 97 ? 27.066 -6.562 -3.931 1.00 53.88 97 ASP A C 1
ATOM 718 O O . ASP A 1 97 ? 27.589 -5.445 -3.994 1.00 53.88 97 ASP A O 1
ATOM 722 N N . ALA A 1 98 ? 27.257 -7.364 -2.873 1.00 53.12 98 ALA A N 1
ATOM 723 C CA . ALA A 1 98 ? 28.026 -6.995 -1.673 1.00 53.12 98 ALA A CA 1
ATOM 724 C C . ALA A 1 98 ? 29.512 -6.682 -1.964 1.00 53.12 98 ALA A C 1
ATOM 726 O O . ALA A 1 98 ? 30.126 -5.871 -1.270 1.00 53.12 98 ALA A O 1
ATOM 727 N N . ASP A 1 99 ? 30.069 -7.275 -3.024 1.00 55.06 99 ASP A N 1
ATOM 728 C CA . ASP A 1 99 ? 31.457 -7.079 -3.464 1.00 55.06 99 ASP A CA 1
ATOM 729 C C . ASP A 1 99 ? 31.617 -5.887 -4.437 1.00 55.06 99 ASP A C 1
ATOM 731 O O . ASP A 1 99 ? 32.733 -5.476 -4.769 1.00 55.06 99 ASP A O 1
ATOM 735 N N . GLY A 1 100 ? 30.504 -5.288 -4.885 1.00 54.50 100 GLY A N 1
ATOM 736 C CA . GLY A 1 100 ? 30.472 -4.273 -5.941 1.00 54.50 100 GLY A CA 1
ATOM 737 C C . GLY A 1 100 ? 31.044 -2.910 -5.548 1.00 54.50 100 GLY A C 1
ATOM 738 O O . GLY A 1 100 ? 31.368 -2.109 -6.424 1.00 54.50 100 GLY A O 1
ATOM 739 N N . PHE A 1 101 ? 31.224 -2.619 -4.255 1.00 54.00 101 PHE A N 1
ATOM 740 C CA . PHE A 1 101 ? 31.773 -1.332 -3.794 1.00 54.00 101 PHE A CA 1
ATOM 741 C C . PHE A 1 101 ? 33.150 -1.003 -4.400 1.00 54.00 101 PHE A C 1
ATOM 743 O O . PHE A 1 101 ? 33.474 0.174 -4.555 1.00 54.00 101 PHE A O 1
ATOM 750 N N . PHE A 1 102 ? 33.924 -2.021 -4.797 1.00 53.84 102 PHE A N 1
ATOM 751 C CA . PHE A 1 102 ? 35.262 -1.879 -5.381 1.00 53.84 102 PHE A CA 1
ATOM 752 C C . PHE A 1 102 ? 35.330 -2.196 -6.886 1.00 53.84 102 PHE A C 1
ATOM 754 O O . PHE A 1 102 ? 36.417 -2.151 -7.469 1.00 53.84 102 PHE A O 1
ATOM 761 N N . GLU A 1 103 ? 34.204 -2.500 -7.542 1.00 53.41 103 GLU A N 1
ATOM 762 C CA . GLU A 1 103 ? 34.199 -2.747 -8.983 1.00 53.41 103 GLU A CA 1
ATOM 763 C C . GLU A 1 103 ? 34.236 -1.440 -9.793 1.00 53.41 103 GLU A C 1
ATOM 765 O O . GLU A 1 103 ? 33.538 -0.469 -9.483 1.00 53.41 103 GLU A O 1
ATOM 770 N N . PRO A 1 104 ? 35.036 -1.385 -10.871 1.00 55.44 104 PRO A N 1
ATOM 771 C CA . PRO A 1 104 ? 35.160 -0.179 -11.670 1.00 55.44 104 PRO A CA 1
ATOM 772 C C . PRO A 1 104 ? 33.847 0.152 -12.402 1.00 55.44 104 PRO A C 1
ATOM 774 O O . PRO A 1 104 ? 33.229 -0.707 -13.032 1.00 55.44 104 PRO A O 1
ATOM 777 N N . LEU A 1 105 ? 33.485 1.441 -12.375 1.00 53.22 105 LEU A N 1
ATOM 778 C CA . LEU A 1 105 ? 32.216 2.046 -12.832 1.00 53.22 105 LEU A CA 1
ATOM 779 C C . LEU A 1 105 ? 31.697 1.582 -14.211 1.00 53.22 105 LEU A C 1
ATOM 781 O O . LEU A 1 105 ? 30.511 1.690 -14.494 1.00 53.22 105 LEU A O 1
ATOM 785 N N . HIS A 1 106 ? 32.558 1.052 -15.083 1.00 56.34 106 HIS A N 1
ATOM 786 C CA . HIS A 1 106 ? 32.202 0.614 -16.436 1.00 56.34 106 HIS A CA 1
ATOM 787 C C . HIS A 1 106 ? 31.482 -0.747 -16.509 1.00 56.34 106 HIS A C 1
ATOM 789 O O . HIS A 1 106 ? 31.072 -1.139 -17.603 1.00 56.34 106 HIS A O 1
ATOM 795 N N . LYS A 1 107 ? 31.358 -1.484 -15.395 1.00 52.97 107 LYS A N 1
ATOM 796 C CA . LYS A 1 107 ? 30.703 -2.809 -15.349 1.00 52.97 107 LYS A CA 1
ATOM 797 C C . LYS A 1 107 ? 29.285 -2.810 -14.767 1.00 52.97 107 LYS A C 1
ATOM 799 O O . LYS A 1 107 ? 28.612 -3.833 -14.854 1.00 52.97 107 LYS A O 1
ATOM 804 N N . ARG A 1 108 ? 28.820 -1.684 -14.223 1.00 53.28 108 ARG A N 1
ATOM 805 C CA . ARG A 1 108 ? 27.486 -1.540 -13.615 1.00 53.28 108 ARG A CA 1
ATOM 806 C C . ARG A 1 108 ? 26.451 -1.082 -14.653 1.00 53.28 108 ARG A C 1
ATOM 808 O O . ARG A 1 108 ? 26.797 -0.356 -15.588 1.00 53.28 108 ARG A O 1
ATOM 815 N N . GLY A 1 109 ? 25.204 -1.553 -14.554 1.00 57.09 109 GLY A N 1
ATOM 816 C CA . GLY A 1 109 ? 24.129 -1.126 -15.451 1.00 57.09 109 GLY A CA 1
ATOM 817 C C . GLY A 1 109 ? 22.981 -2.122 -15.655 1.00 57.09 109 GLY A C 1
ATOM 818 O O . GLY A 1 109 ? 23.065 -3.030 -16.495 1.00 57.09 109 GLY A O 1
ATOM 819 N N . LEU A 1 110 ? 21.816 -1.825 -15.072 1.00 57.12 110 LEU A N 1
ATOM 820 C CA . LEU A 1 110 ? 20.517 -2.461 -15.344 1.00 57.12 110 LEU A CA 1
ATOM 821 C C . LEU A 1 110 ? 20.211 -2.497 -16.859 1.00 57.12 110 LEU A C 1
ATOM 823 O O . LEU A 1 110 ? 19.690 -3.474 -17.404 1.00 57.12 110 LEU A O 1
ATOM 827 N N . ARG A 1 111 ? 20.628 -1.460 -17.600 1.00 60.31 111 ARG A N 1
ATOM 828 C CA . ARG A 1 111 ? 20.453 -1.349 -19.064 1.00 60.31 111 ARG A CA 1
ATOM 829 C C . ARG A 1 111 ? 21.138 -2.467 -19.856 1.00 60.31 111 ARG A C 1
ATOM 831 O O . ARG A 1 111 ? 20.625 -2.839 -20.916 1.00 60.31 111 ARG A O 1
ATOM 838 N N . MET A 1 112 ? 22.271 -3.000 -19.390 1.00 59.28 112 MET A N 1
ATOM 839 C CA . MET A 1 112 ? 22.920 -4.144 -20.045 1.00 59.28 112 MET A CA 1
ATOM 840 C C . MET A 1 112 ? 22.115 -5.427 -19.809 1.00 59.28 112 MET A C 1
ATOM 842 O O . MET A 1 112 ? 21.809 -6.143 -20.766 1.00 59.28 112 MET A O 1
ATOM 846 N N . ARG A 1 113 ? 21.644 -5.645 -18.575 1.00 59.50 113 ARG A N 1
ATOM 847 C CA . ARG A 1 113 ? 20.826 -6.810 -18.195 1.00 59.50 113 ARG A CA 1
ATOM 848 C C . ARG A 1 113 ? 19.469 -6.826 -18.908 1.00 59.50 113 ARG A C 1
ATOM 850 O O . ARG A 1 113 ? 19.050 -7.875 -19.398 1.00 59.50 113 ARG A O 1
ATOM 857 N N . TRP A 1 114 ? 18.828 -5.670 -19.110 1.00 59.59 114 TRP A N 1
ATOM 858 C CA . TRP A 1 114 ? 17.611 -5.563 -19.936 1.00 59.59 114 TRP A CA 1
ATOM 859 C C . TRP A 1 114 ? 17.848 -5.947 -21.402 1.00 59.59 114 TRP A C 1
ATOM 861 O O . TRP A 1 114 ? 17.019 -6.638 -22.003 1.00 59.59 114 TRP A O 1
ATOM 871 N N . ARG A 1 115 ? 18.983 -5.552 -22.001 1.00 62.03 115 ARG A N 1
ATOM 872 C CA . ARG A 1 115 ? 19.340 -5.960 -23.376 1.00 62.03 115 ARG A CA 1
ATOM 873 C C . ARG A 1 115 ? 19.580 -7.467 -23.470 1.00 62.03 115 ARG A C 1
ATOM 875 O O . ARG A 1 115 ? 19.151 -8.091 -24.448 1.00 62.03 115 ARG A O 1
ATOM 882 N N . GLU A 1 116 ? 20.195 -8.069 -22.458 1.00 62.56 116 GLU A N 1
ATOM 883 C CA . GLU A 1 116 ? 20.376 -9.522 -22.362 1.00 62.56 116 GLU A CA 1
ATOM 884 C C . GLU A 1 116 ? 19.050 -10.274 -22.157 1.00 62.56 116 GLU A C 1
ATOM 886 O O . GLU A 1 116 ? 18.763 -11.255 -22.849 1.00 62.56 116 GLU A O 1
ATOM 891 N N . GLY A 1 117 ? 18.176 -9.785 -21.275 1.00 66.69 117 GLY A N 1
ATOM 892 C CA . GLY A 1 117 ? 16.840 -10.344 -21.058 1.00 66.69 117 GLY A CA 1
ATOM 893 C C . GLY A 1 117 ? 15.977 -10.296 -22.325 1.00 66.69 117 GLY A C 1
ATOM 894 O O . GLY A 1 117 ? 15.374 -11.299 -22.729 1.00 66.69 117 GLY A O 1
ATOM 895 N N . LEU A 1 118 ? 15.988 -9.162 -23.033 1.00 71.19 118 LEU A N 1
ATOM 896 C CA . LEU A 1 118 ? 15.278 -8.982 -24.304 1.00 71.19 118 LEU A CA 1
ATOM 897 C C . LEU A 1 118 ? 15.815 -9.893 -25.413 1.00 71.19 118 LEU A C 1
ATOM 899 O O . LEU A 1 118 ? 15.035 -10.446 -26.196 1.00 71.19 118 LEU A O 1
ATOM 903 N N . SER A 1 119 ? 17.130 -10.084 -25.499 1.00 67.94 119 SER A N 1
ATOM 904 C CA . SER A 1 119 ? 17.735 -10.987 -26.485 1.00 67.94 119 SER A CA 1
ATOM 905 C C . SER A 1 119 ? 17.429 -12.461 -26.178 1.00 67.94 119 SER A C 1
ATOM 907 O O . SER A 1 119 ? 17.076 -13.210 -27.098 1.00 67.94 119 SER A O 1
ATOM 909 N N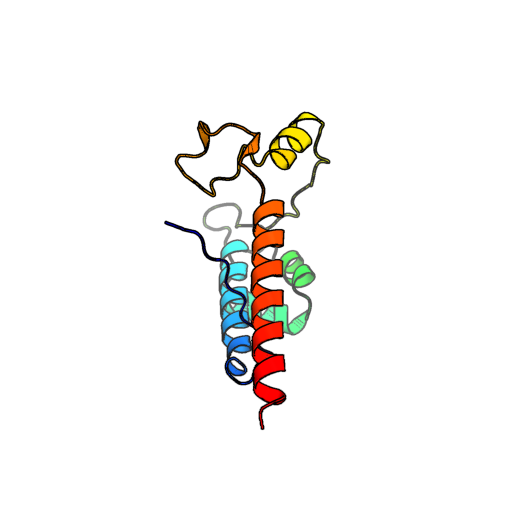 . ARG A 1 120 ? 17.394 -12.863 -24.899 1.00 66.75 120 ARG A N 1
ATOM 910 C CA . ARG A 1 120 ? 16.920 -14.192 -24.457 1.00 66.75 120 ARG A CA 1
ATOM 911 C C . ARG A 1 120 ? 15.442 -14.431 -24.804 1.00 66.75 120 ARG A C 1
ATOM 913 O O . ARG A 1 120 ? 15.094 -15.488 -25.346 1.00 66.75 120 ARG A O 1
ATOM 920 N N . LEU A 1 121 ? 14.570 -13.443 -24.587 1.00 69.00 121 LEU A N 1
ATOM 921 C CA . LEU A 1 121 ? 13.148 -13.491 -24.967 1.00 69.00 121 LEU A CA 1
ATOM 922 C C . LEU A 1 121 ? 12.949 -13.602 -26.488 1.00 69.00 121 LEU A C 1
ATOM 924 O O . LEU A 1 121 ? 12.152 -14.424 -26.960 1.00 69.00 121 LEU A O 1
ATOM 928 N N . ARG A 1 122 ? 13.707 -12.831 -27.280 1.00 69.12 122 ARG A N 1
ATOM 929 C CA . ARG A 1 122 ? 13.698 -12.911 -28.753 1.00 69.12 122 ARG A CA 1
ATOM 930 C C . ARG A 1 122 ? 14.164 -14.286 -29.249 1.00 69.12 122 ARG A C 1
ATOM 932 O O . ARG A 1 122 ? 13.549 -14.840 -30.165 1.00 69.12 122 ARG A O 1
ATOM 939 N N . GLY A 1 123 ? 15.174 -14.880 -28.608 1.00 65.50 123 GLY A N 1
ATOM 940 C CA . GLY A 1 123 ? 15.644 -16.241 -28.891 1.00 65.50 123 GLY A CA 1
ATOM 941 C C . GLY A 1 123 ? 14.581 -17.317 -28.633 1.00 65.50 123 GLY A C 1
ATOM 942 O O . GLY A 1 123 ? 14.345 -18.180 -29.484 1.00 65.50 123 GLY A O 1
ATOM 943 N N . ARG A 1 124 ? 13.856 -17.229 -27.508 1.00 63.75 124 ARG A N 1
ATOM 944 C CA . ARG A 1 124 ? 12.749 -18.151 -27.180 1.00 63.75 124 ARG A CA 1
ATOM 945 C C . ARG A 1 124 ? 11.583 -18.044 -28.173 1.00 63.75 124 ARG A C 1
ATOM 947 O O . ARG A 1 124 ? 11.030 -19.069 -28.583 1.00 63.75 124 ARG A O 1
ATOM 954 N N . ARG A 1 125 ? 11.242 -16.830 -28.630 1.00 61.78 125 ARG A N 1
ATOM 955 C CA . ARG A 1 125 ? 10.200 -16.608 -29.656 1.00 61.78 125 ARG A CA 1
ATOM 956 C C . ARG A 1 125 ? 10.584 -17.189 -31.026 1.00 61.78 125 ARG A C 1
ATOM 958 O O . ARG A 1 125 ? 9.721 -17.762 -31.691 1.00 61.78 125 ARG A O 1
ATOM 965 N N . ARG A 1 126 ? 11.861 -17.118 -31.432 1.00 59.69 126 ARG A N 1
ATOM 966 C CA . ARG A 1 126 ? 12.355 -17.746 -32.679 1.00 59.69 126 ARG A CA 1
ATOM 967 C C . ARG A 1 126 ? 12.234 -19.275 -32.653 1.00 59.69 126 ARG A C 1
ATOM 969 O O . ARG A 1 126 ? 11.707 -19.851 -33.603 1.00 59.69 126 ARG A O 1
ATOM 976 N N . ARG A 1 127 ? 12.613 -19.922 -31.543 1.00 59.25 127 ARG A N 1
ATOM 977 C CA . ARG A 1 127 ? 12.512 -21.388 -31.380 1.00 59.25 127 ARG A CA 1
ATOM 978 C C . ARG A 1 127 ? 11.062 -21.895 -31.412 1.00 59.25 127 ARG A C 1
ATOM 980 O O . ARG A 1 127 ? 10.783 -22.923 -32.024 1.00 59.25 127 ARG A O 1
ATOM 987 N N . ARG A 1 128 ? 10.113 -21.151 -30.824 1.00 58.69 128 ARG A N 1
ATOM 988 C CA . ARG A 1 128 ? 8.671 -21.481 -30.891 1.00 58.69 128 ARG A CA 1
ATOM 989 C C . ARG A 1 128 ? 8.095 -21.374 -32.310 1.00 58.69 128 ARG A C 1
ATOM 991 O O . ARG A 1 128 ? 7.247 -22.184 -32.672 1.00 58.69 128 ARG A O 1
ATOM 998 N N . ARG A 1 129 ? 8.562 -20.418 -33.123 1.00 56.84 129 ARG A N 1
ATOM 999 C CA . ARG A 1 129 ? 8.127 -20.263 -34.526 1.00 56.84 129 ARG A CA 1
ATOM 1000 C C . ARG A 1 129 ? 8.639 -21.384 -35.435 1.00 56.84 129 ARG A C 1
ATOM 1002 O O . ARG A 1 129 ? 7.889 -21.841 -36.287 1.00 56.84 129 ARG A O 1
ATOM 1009 N N . GLN A 1 130 ? 9.866 -21.865 -35.229 1.00 58.69 130 GLN A N 1
ATOM 1010 C CA . GLN A 1 130 ? 10.425 -22.978 -36.013 1.00 58.69 130 GLN A CA 1
ATOM 1011 C C . GLN A 1 130 ? 9.712 -24.312 -35.739 1.00 58.69 130 GLN A C 1
ATOM 1013 O O . GLN A 1 130 ? 9.435 -25.052 -36.676 1.00 58.69 130 GLN A O 1
ATOM 1018 N N . ARG A 1 131 ? 9.302 -24.575 -34.489 1.00 56.06 131 ARG A N 1
ATOM 1019 C CA . ARG A 1 131 ? 8.521 -25.775 -34.126 1.00 56.06 131 ARG A CA 1
ATOM 1020 C C . ARG A 1 131 ? 7.114 -25.832 -34.737 1.00 56.06 131 ARG A C 1
ATOM 1022 O O . ARG A 1 131 ? 6.602 -26.922 -34.945 1.00 56.06 131 ARG A O 1
ATOM 1029 N N . LYS A 1 132 ? 6.489 -24.686 -35.036 1.00 53.66 132 LYS A N 1
ATOM 1030 C CA . LYS A 1 132 ? 5.176 -24.628 -35.711 1.00 53.66 132 LYS A CA 1
ATOM 1031 C C . LYS A 1 132 ? 5.250 -24.832 -37.230 1.00 53.66 132 LYS A C 1
ATOM 1033 O O . LYS A 1 132 ? 4.213 -25.041 -37.834 1.00 53.66 132 LYS A O 1
ATOM 1038 N N . LYS A 1 133 ? 6.440 -24.749 -37.836 1.00 52.94 133 LYS A N 1
ATOM 1039 C CA . LYS A 1 133 ? 6.642 -24.877 -39.291 1.00 52.94 133 LYS A CA 1
ATOM 1040 C C . LYS A 1 133 ? 7.031 -26.302 -39.730 1.00 52.94 133 LYS A C 1
ATOM 1042 O O . LYS A 1 133 ? 7.232 -26.526 -40.914 1.00 52.94 133 LYS A O 1
ATOM 1047 N N . GLN A 1 134 ? 7.184 -27.225 -38.775 1.00 51.97 134 GLN A N 1
ATOM 1048 C CA . GLN A 1 134 ? 7.510 -28.648 -38.979 1.00 51.97 134 GLN A CA 1
ATOM 1049 C C . GLN A 1 134 ? 6.339 -29.580 -38.598 1.00 51.97 134 GLN A C 1
ATOM 1051 O O . GLN A 1 134 ? 6.546 -30.765 -38.353 1.00 51.97 134 GLN A O 1
ATOM 1056 N N . ARG A 1 135 ? 5.125 -29.034 -38.491 1.00 44.62 135 ARG A N 1
ATOM 1057 C CA . ARG A 1 135 ? 3.871 -29.767 -38.301 1.00 44.62 135 ARG A CA 1
ATOM 1058 C C . ARG A 1 135 ? 2.931 -29.444 -39.444 1.00 44.62 135 ARG A C 1
ATOM 1060 O O . ARG A 1 135 ? 2.991 -28.276 -39.892 1.00 44.62 135 ARG A O 1
#

Secondary structure (DSSP, 8-state):
---------TTSGGGTTHHHHHHHHHHHHHHHHHTS-HHHHHHHHHHH--HHHHHHHHTT-S-GGGSSPP--PPP--PPP-HHHHHHHHTTTT--S-TTGGGS-GGG--HHHHHHHHHHHHHHHHHHHHHHTT--